Protein AF-A0A8T6Y3H9-F1 (afdb_monomer)

Solvent-accessible surface area (backbone atoms only — not comparable to full-atom values): 5658 Å² total; per-residue (Å²): 108,67,68,61,50,24,72,73,68,78,48,83,55,78,92,69,60,89,75,87,86,87,86,47,45,72,52,42,18,71,76,68,71,27,72,88,28,40,84,40,44,76,69,72,90,44,94,63,36,68,78,71,39,44,56,33,53,53,93,86,45,88,94,45,69,36,60,27,30,56,16,33,75,26,35,50,73,72,32,16,54,49,7,40,55,54,25,50,57,51,52,68,71,68,112

Structure (mmCIF, N/CA/C/O backbone):
data_AF-A0A8T6Y3H9-F1
#
_entry.id   AF-A0A8T6Y3H9-F1
#
loop_
_atom_site.group_PDB
_atom_site.id
_atom_site.type_symbol
_atom_site.label_atom_id
_atom_site.label_alt_id
_atom_site.label_comp_id
_atom_site.label_asym_id
_atom_site.label_entity_id
_atom_site.label_seq_id
_atom_site.pdbx_PDB_ins_code
_atom_site.Cartn_x
_atom_site.Cartn_y
_atom_site.Cartn_z
_atom_site.occupancy
_atom_site.B_iso_or_equiv
_atom_site.auth_seq_id
_atom_site.auth_comp_id
_atom_site.auth_asym_id
_atom_site.auth_atom_id
_atom_site.pdbx_PDB_model_num
ATOM 1 N N . MET A 1 1 ? 15.694 0.507 -15.351 1.00 92.56 1 MET A N 1
ATOM 2 C CA . MET A 1 1 ? 14.827 -0.668 -15.061 1.00 92.56 1 MET A CA 1
ATOM 3 C C . MET A 1 1 ? 14.813 -1.586 -16.264 1.00 92.56 1 MET A C 1
ATOM 5 O O . MET A 1 1 ? 15.089 -2.760 -16.069 1.00 92.56 1 MET A O 1
ATOM 9 N N . VAL A 1 2 ? 14.567 -1.030 -17.457 1.00 94.69 2 VAL A N 1
ATOM 10 C CA . VAL A 1 2 ? 14.731 -1.684 -18.765 1.00 94.69 2 VAL A CA 1
ATOM 11 C C . VAL A 1 2 ? 16.061 -2.437 -18.847 1.00 94.69 2 VAL A C 1
ATOM 13 O O . VAL A 1 2 ? 16.022 -3.660 -18.807 1.00 94.69 2 VAL A O 1
ATOM 16 N N . ASP A 1 3 ? 17.204 -1.757 -18.701 1.00 96.44 3 ASP A N 1
ATOM 17 C CA . ASP A 1 3 ? 18.538 -2.391 -18.776 1.00 96.44 3 ASP A CA 1
ATOM 18 C C . ASP A 1 3 ? 18.697 -3.595 -17.831 1.00 96.44 3 ASP A C 1
ATOM 20 O O . ASP A 1 3 ? 19.348 -4.589 -18.138 1.00 96.44 3 ASP A O 1
ATOM 24 N N . ARG A 1 4 ? 18.083 -3.526 -16.639 1.00 97.31 4 ARG A N 1
ATOM 25 C CA . ARG A 1 4 ? 18.149 -4.607 -15.644 1.00 97.31 4 ARG A CA 1
ATOM 26 C C . ARG A 1 4 ? 17.332 -5.824 -16.076 1.00 97.31 4 ARG A C 1
ATOM 28 O O . ARG A 1 4 ? 17.718 -6.945 -15.763 1.00 97.31 4 ARG A O 1
ATOM 35 N N . ILE A 1 5 ? 16.186 -5.605 -16.718 1.00 97.00 5 ILE A N 1
ATOM 36 C CA . ILE A 1 5 ? 15.328 -6.675 -17.237 1.00 97.00 5 ILE A CA 1
ATOM 37 C C . ILE A 1 5 ? 15.987 -7.305 -18.464 1.00 97.00 5 ILE A C 1
ATOM 39 O O . ILE A 1 5 ? 16.075 -8.528 -18.531 1.00 97.00 5 ILE A O 1
ATOM 43 N N . GLU A 1 6 ? 16.513 -6.490 -19.375 1.00 97.62 6 GLU A N 1
ATOM 44 C CA . GLU A 1 6 ? 17.243 -6.949 -20.560 1.00 97.62 6 GLU A CA 1
ATOM 45 C C . GLU A 1 6 ? 18.455 -7.797 -20.178 1.00 97.62 6 GLU A C 1
ATOM 47 O O . GLU A 1 6 ? 18.594 -8.919 -20.656 1.00 97.62 6 GLU A O 1
ATOM 52 N N . ALA A 1 7 ? 19.270 -7.338 -19.222 1.00 97.38 7 ALA A N 1
ATOM 53 C CA . ALA A 1 7 ? 20.408 -8.107 -18.722 1.00 97.38 7 ALA A CA 1
ATOM 54 C C . ALA A 1 7 ? 19.999 -9.441 -18.069 1.00 97.38 7 ALA A C 1
ATOM 56 O O . ALA A 1 7 ? 20.737 -10.421 -18.151 1.00 97.38 7 ALA A O 1
ATOM 57 N N . ALA A 1 8 ? 18.837 -9.493 -17.408 1.00 97.94 8 ALA A N 1
ATOM 58 C CA . ALA A 1 8 ? 18.349 -10.707 -16.755 1.00 97.94 8 ALA A CA 1
ATOM 59 C C . ALA A 1 8 ? 17.731 -11.717 -17.736 1.00 97.94 8 ALA A C 1
ATOM 61 O O . ALA A 1 8 ? 17.752 -12.916 -17.460 1.00 97.94 8 ALA A O 1
ATOM 62 N N . LEU A 1 9 ? 17.154 -11.243 -18.843 1.00 97.19 9 LEU A N 1
ATOM 63 C CA . LEU A 1 9 ? 16.374 -12.063 -19.775 1.00 97.19 9 LEU A CA 1
ATOM 64 C C . LEU A 1 9 ? 17.049 -12.270 -21.140 1.00 97.19 9 LEU A C 1
ATOM 66 O O . LEU A 1 9 ? 16.623 -13.151 -21.881 1.00 97.19 9 LEU A O 1
ATOM 70 N N . GLY A 1 10 ? 18.088 -11.501 -21.476 1.00 97.25 10 GLY A N 1
ATOM 71 C CA . GLY A 1 10 ? 18.782 -11.571 -22.766 1.00 97.25 10 GLY A CA 1
ATOM 72 C C . GLY A 1 10 ? 17.927 -11.117 -23.953 1.00 97.25 10 GLY A C 1
ATOM 73 O O . GLY A 1 10 ? 18.098 -11.634 -25.055 1.00 97.25 10 GLY A O 1
ATOM 74 N N . ILE A 1 11 ? 16.987 -10.198 -23.724 1.00 96.62 11 ILE A N 1
ATOM 75 C CA . ILE A 1 11 ? 16.080 -9.648 -24.741 1.00 96.62 11 ILE A CA 1
ATOM 76 C C . ILE A 1 11 ? 16.317 -8.148 -24.907 1.00 96.62 11 ILE A C 1
ATOM 78 O O . ILE A 1 11 ? 16.727 -7.498 -23.951 1.00 96.62 11 ILE A O 1
ATOM 82 N N . ASP A 1 12 ? 16.004 -7.621 -26.089 1.00 96.50 12 ASP A N 1
ATOM 83 C CA . ASP A 1 12 ? 15.866 -6.184 -26.348 1.00 96.50 12 ASP A CA 1
ATOM 84 C C . ASP A 1 12 ? 14.410 -5.783 -26.060 1.00 96.50 12 ASP A C 1
ATOM 86 O O . ASP A 1 12 ? 13.483 -6.230 -26.744 1.00 96.50 12 ASP A O 1
ATOM 90 N N . LEU A 1 13 ? 14.193 -5.061 -24.962 1.00 95.81 13 LEU A N 1
ATOM 91 C CA . LEU A 1 13 ? 12.871 -4.790 -24.405 1.00 95.81 13 LEU A CA 1
ATOM 92 C C . LEU A 1 13 ? 12.280 -3.491 -24.954 1.00 95.81 13 LEU A C 1
ATOM 94 O O . LEU A 1 13 ? 11.064 -3.427 -25.134 1.00 95.81 13 LEU A O 1
ATOM 98 N N . GLU A 1 14 ? 13.106 -2.483 -25.239 1.00 94.50 14 GLU A N 1
ATOM 99 C CA . GLU A 1 14 ? 12.668 -1.172 -25.739 1.00 94.50 14 GLU A CA 1
ATOM 100 C C . GLU A 1 14 ? 11.721 -1.242 -26.953 1.00 94.50 14 GLU A C 1
ATOM 102 O O . GLU A 1 14 ? 10.635 -0.654 -26.880 1.00 94.50 14 GLU A O 1
ATOM 107 N N . PRO A 1 15 ? 12.019 -1.988 -28.037 1.00 96.56 15 PRO A N 1
ATOM 108 C CA . PRO A 1 15 ? 11.137 -2.048 -29.204 1.00 96.56 15 PRO A CA 1
ATOM 109 C C . PRO A 1 15 ? 9.833 -2.818 -28.948 1.00 96.56 15 PRO A C 1
ATOM 111 O O . PRO A 1 15 ? 8.923 -2.774 -29.776 1.00 96.56 15 PRO A O 1
ATOM 114 N N . LEU A 1 16 ? 9.723 -3.535 -27.824 1.00 96.19 16 LEU A N 1
ATOM 115 C CA . LEU A 1 16 ? 8.546 -4.326 -27.458 1.00 96.19 16 LEU A CA 1
ATOM 116 C C . LEU A 1 16 ? 7.548 -3.543 -26.586 1.00 96.19 16 LEU A C 1
ATOM 118 O O . LEU A 1 16 ? 6.447 -4.034 -26.321 1.00 96.19 16 LEU A O 1
ATOM 122 N N . ILE A 1 17 ? 7.896 -2.332 -26.138 1.00 96.38 17 ILE A N 1
ATOM 123 C CA . ILE A 1 17 ? 7.023 -1.496 -25.306 1.00 96.38 17 ILE A CA 1
ATOM 124 C C . ILE A 1 17 ? 5.979 -0.803 -26.192 1.00 96.38 17 ILE A C 1
ATOM 126 O O . ILE A 1 17 ? 6.254 0.191 -26.856 1.00 96.38 17 ILE A O 1
ATOM 130 N N . ALA A 1 18 ? 4.742 -1.305 -26.170 1.00 98.00 18 ALA A N 1
ATOM 131 C CA . ALA A 1 18 ? 3.627 -0.690 -26.899 1.00 98.00 18 ALA A CA 1
ATOM 132 C C . ALA A 1 18 ? 3.053 0.557 -26.196 1.00 98.00 18 ALA A C 1
ATOM 134 O O . ALA A 1 18 ? 2.537 1.463 -26.849 1.00 98.00 18 ALA A O 1
ATOM 135 N N . CYS A 1 19 ? 3.104 0.595 -24.863 1.00 97.75 19 CYS A N 1
ATOM 136 C CA . CYS A 1 19 ? 2.626 1.710 -24.049 1.00 97.75 19 CYS A CA 1
ATOM 137 C C . CYS A 1 19 ? 3.332 1.745 -22.690 1.00 97.75 19 CYS A C 1
ATOM 139 O O . CYS A 1 19 ? 3.720 0.701 -22.164 1.00 97.75 19 CYS A O 1
ATOM 141 N N . GLU A 1 20 ? 3.408 2.927 -22.083 1.00 96.06 20 GLU A N 1
ATOM 142 C CA . GLU A 1 20 ? 3.955 3.124 -20.740 1.00 96.06 20 GLU A CA 1
ATOM 143 C C . GLU A 1 20 ? 3.053 4.062 -19.922 1.00 96.06 20 GLU A C 1
ATOM 145 O O . GLU A 1 20 ? 2.619 5.106 -20.408 1.00 96.06 20 GLU A O 1
ATOM 150 N N . GLU A 1 21 ? 2.789 3.700 -18.663 1.00 96.56 21 GLU A N 1
ATOM 151 C CA . GLU A 1 21 ? 2.236 4.603 -17.648 1.00 96.56 21 GLU A CA 1
ATOM 152 C C . GLU A 1 21 ? 3.149 4.589 -16.420 1.00 96.56 21 GLU A C 1
ATOM 154 O O . GLU A 1 21 ? 3.568 3.531 -15.942 1.00 96.56 21 GLU A O 1
ATOM 159 N N . VAL A 1 22 ? 3.417 5.774 -15.872 1.00 96.81 22 VAL A N 1
ATOM 160 C CA . VAL A 1 22 ? 4.238 5.940 -14.672 1.00 96.81 22 VAL A CA 1
ATOM 161 C C . VAL A 1 22 ? 3.364 6.382 -13.504 1.00 96.81 22 VAL A C 1
ATOM 163 O O . VAL A 1 22 ? 2.816 7.484 -13.489 1.00 96.81 22 VAL A O 1
ATOM 166 N N . LEU A 1 23 ? 3.285 5.533 -12.481 1.00 97.50 23 LEU A N 1
ATOM 167 C CA . LEU A 1 23 ? 2.583 5.816 -11.233 1.00 97.50 23 LEU A CA 1
ATOM 168 C C . LEU A 1 23 ? 3.597 6.112 -10.119 1.00 97.50 23 LEU A C 1
ATOM 170 O O . LEU A 1 23 ? 4.232 5.209 -9.575 1.00 97.50 23 LEU A O 1
ATOM 174 N N . THR A 1 24 ? 3.762 7.389 -9.780 1.00 98.06 24 THR A N 1
ATOM 175 C CA . THR A 1 24 ? 4.709 7.847 -8.748 1.00 98.06 24 THR A CA 1
ATOM 176 C C . THR A 1 24 ? 4.049 7.938 -7.363 1.00 98.06 24 THR A C 1
ATOM 178 O O . THR A 1 24 ? 2.823 7.996 -7.276 1.00 98.06 24 THR A O 1
ATOM 181 N N . PRO A 1 25 ? 4.811 8.003 -6.251 1.00 98.12 25 PRO A N 1
ATOM 182 C CA . PRO A 1 25 ? 4.218 8.181 -4.922 1.00 98.12 25 PRO A CA 1
ATOM 183 C C . PRO A 1 25 ? 3.317 9.426 -4.779 1.00 98.12 25 PRO A C 1
ATOM 185 O O . PRO A 1 25 ? 2.223 9.272 -4.237 1.00 98.12 25 PRO A O 1
ATOM 188 N N . PRO A 1 26 ? 3.674 10.620 -5.305 1.00 98.31 26 PRO A N 1
ATOM 189 C CA . PRO A 1 26 ? 2.749 11.758 -5.328 1.00 98.31 26 PRO A CA 1
ATOM 190 C C . PRO A 1 26 ? 1.464 11.480 -6.118 1.00 98.31 26 PRO A C 1
ATOM 192 O O . PRO A 1 26 ? 0.387 11.929 -5.730 1.00 98.31 26 PRO A O 1
ATOM 195 N N . GLU A 1 27 ? 1.553 10.709 -7.204 1.00 98.12 27 GLU A N 1
ATOM 196 C CA . GLU A 1 27 ? 0.378 10.325 -7.986 1.00 98.12 27 GLU A CA 1
ATOM 197 C C . GLU A 1 27 ? -0.520 9.344 -7.222 1.00 98.12 27 GLU A C 1
ATOM 199 O O . GLU A 1 27 ? -1.739 9.494 -7.232 1.00 98.12 27 GLU A O 1
ATOM 204 N N . ILE A 1 28 ? 0.062 8.383 -6.499 1.00 98.25 28 ILE A N 1
ATOM 205 C CA . ILE A 1 28 ? -0.684 7.479 -5.610 1.00 98.25 28 ILE A CA 1
ATOM 206 C C . ILE A 1 28 ? -1.401 8.288 -4.530 1.00 98.25 28 ILE A C 1
ATOM 208 O O . ILE A 1 28 ? -2.597 8.105 -4.318 1.00 98.25 28 ILE A O 1
ATOM 212 N N . GLU A 1 29 ? -0.696 9.213 -3.879 1.00 98.00 29 GLU A N 1
ATOM 213 C CA . GLU A 1 29 ? -1.284 10.102 -2.878 1.00 98.00 29 GLU A CA 1
ATOM 214 C C . GLU A 1 29 ? -2.469 10.882 -3.441 1.00 98.00 29 GLU A C 1
ATOM 216 O O . GLU A 1 29 ? -3.540 10.887 -2.837 1.00 98.00 29 GLU A O 1
ATOM 221 N N . ARG A 1 30 ? -2.311 11.463 -4.634 1.00 98.06 30 ARG A N 1
ATOM 222 C CA . ARG A 1 30 ? -3.376 12.188 -5.328 1.00 98.06 30 ARG A CA 1
ATOM 223 C C . ARG A 1 30 ? -4.568 11.292 -5.673 1.00 98.06 30 ARG A C 1
ATOM 225 O O . ARG A 1 30 ? -5.707 11.710 -5.488 1.00 98.06 30 ARG A O 1
ATOM 232 N N . ARG A 1 31 ? -4.325 10.072 -6.166 1.00 97.75 31 ARG A N 1
ATOM 233 C CA . ARG A 1 31 ? -5.379 9.142 -6.613 1.00 97.75 31 ARG A CA 1
ATOM 234 C C . ARG A 1 31 ? -6.143 8.500 -5.457 1.00 97.75 31 ARG A C 1
ATOM 236 O O . ARG A 1 31 ? -7.329 8.226 -5.605 1.00 97.75 31 ARG A O 1
ATOM 243 N N . THR A 1 32 ? -5.492 8.232 -4.324 1.00 96.25 32 THR A N 1
ATOM 244 C CA . THR A 1 32 ? -6.087 7.425 -3.240 1.00 96.25 32 THR A CA 1
ATOM 245 C C . THR A 1 32 ? -6.152 8.133 -1.892 1.00 96.25 32 THR A C 1
ATOM 247 O O . THR A 1 32 ? -6.607 7.538 -0.918 1.00 96.25 32 THR A O 1
ATOM 250 N N . THR A 1 33 ? -5.699 9.388 -1.800 1.00 96.44 33 THR A N 1
ATOM 251 C CA . THR A 1 33 ? -5.543 10.124 -0.527 1.00 96.44 33 THR A CA 1
ATOM 252 C C . THR A 1 33 ? -4.617 9.392 0.461 1.00 96.44 33 THR A C 1
ATOM 254 O O . THR A 1 33 ? -4.697 9.545 1.682 1.00 96.44 33 THR A O 1
ATOM 257 N N . SER A 1 34 ? -3.712 8.559 -0.058 1.00 95.50 34 SER A N 1
ATOM 258 C CA . SER A 1 34 ? -2.712 7.867 0.753 1.00 95.50 34 SER A CA 1
ATOM 259 C C . SER A 1 34 ? -1.565 8.819 1.061 1.00 95.50 34 SER A C 1
ATOM 261 O O . SER A 1 34 ? -0.745 9.0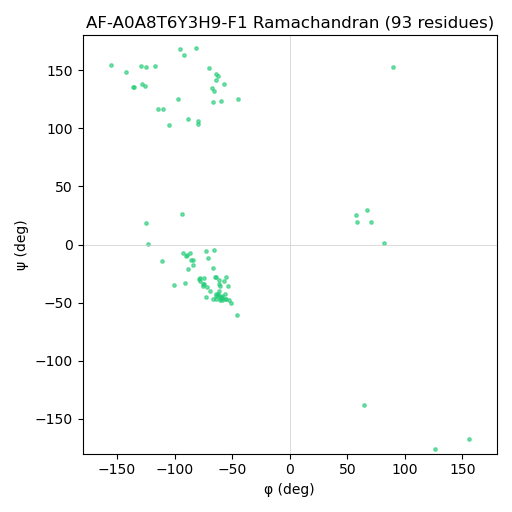80 0.190 1.00 95.50 34 SER A O 1
ATOM 263 N N . ASN A 1 35 ? -1.486 9.303 2.302 1.00 94.69 35 ASN A N 1
ATOM 264 C CA . ASN A 1 35 ? -0.425 10.204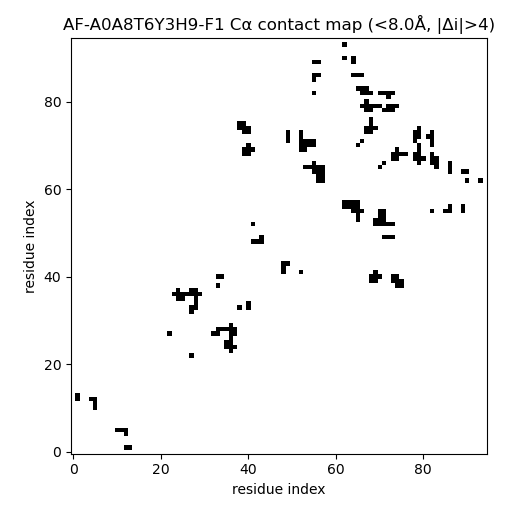 2.765 1.00 94.69 35 ASN A CA 1
ATOM 265 C C . ASN A 1 35 ? 0.972 9.739 2.298 1.00 94.69 35 ASN A C 1
ATOM 267 O O . ASN A 1 35 ? 1.366 8.598 2.573 1.00 94.69 35 ASN A O 1
ATOM 271 N N . ARG A 1 36 ? 1.716 10.615 1.613 1.00 95.75 36 ARG A N 1
ATOM 272 C CA . ARG A 1 36 ? 3.044 10.352 1.017 1.00 95.75 36 ARG A CA 1
ATOM 273 C C . ARG A 1 36 ? 3.096 9.201 0.001 1.00 95.75 36 ARG A C 1
ATOM 275 O O . ARG A 1 36 ? 4.159 8.620 -0.217 1.00 95.75 36 ARG A O 1
ATOM 282 N N . GLY A 1 37 ? 1.959 8.799 -0.559 1.00 96.81 37 GLY A N 1
ATOM 283 C CA . GLY A 1 37 ? 1.845 7.657 -1.468 1.00 96.81 37 GLY A CA 1
ATOM 284 C C . GLY A 1 37 ? 2.031 6.302 -0.780 1.00 96.81 37 GLY A C 1
ATOM 285 O O . GLY A 1 37 ? 2.355 5.314 -1.437 1.00 96.81 37 GLY A O 1
ATOM 286 N N . ALA A 1 38 ? 1.877 6.232 0.548 1.00 95.00 38 ALA A N 1
ATOM 287 C CA . ALA A 1 38 ? 2.145 5.014 1.307 1.00 95.00 38 ALA A CA 1
ATOM 288 C C . ALA A 1 38 ? 1.152 3.886 0.971 1.00 95.00 38 ALA A C 1
ATOM 290 O O . ALA A 1 38 ? -0.053 4.014 1.184 1.00 95.00 38 ALA A O 1
ATOM 291 N N . LEU A 1 39 ? 1.671 2.736 0.529 1.00 93.81 39 LEU A N 1
ATOM 292 C CA . LEU A 1 39 ? 0.857 1.568 0.156 1.00 93.81 39 LEU A CA 1
ATOM 293 C C . LEU A 1 39 ? 0.274 0.810 1.361 1.00 93.81 39 LEU A C 1
ATOM 295 O O . LEU A 1 39 ? -0.779 0.184 1.263 1.00 93.81 39 LEU A O 1
ATOM 299 N N . TYR A 1 40 ? 0.964 0.852 2.504 1.00 91.94 40 TYR A N 1
ATOM 300 C CA . TYR A 1 40 ? 0.658 0.030 3.685 1.00 91.94 40 TYR A CA 1
ATOM 301 C C . TYR A 1 40 ? 0.448 0.855 4.966 1.00 91.94 40 TYR A C 1
ATOM 303 O O . TYR A 1 40 ? 0.534 0.320 6.073 1.00 91.94 40 TYR A O 1
ATOM 311 N N . GLY A 1 41 ? 0.192 2.159 4.827 1.00 89.38 41 GLY A N 1
ATOM 312 C CA . GLY A 1 41 ? 0.116 3.078 5.960 1.00 89.38 41 GLY A CA 1
ATOM 313 C C . GLY A 1 41 ? 1.462 3.214 6.684 1.00 89.38 41 GLY A C 1
ATOM 314 O O . GLY A 1 41 ? 2.513 3.319 6.053 1.00 89.38 41 GLY A O 1
ATOM 315 N N . ILE A 1 42 ? 1.435 3.231 8.020 1.00 86.81 42 ILE A N 1
ATOM 316 C CA . ILE A 1 42 ? 2.639 3.366 8.857 1.00 86.81 42 ILE A CA 1
ATOM 317 C C . ILE A 1 42 ? 3.547 2.137 8.685 1.00 86.81 42 ILE A C 1
ATOM 319 O O . ILE A 1 42 ? 3.090 0.994 8.781 1.00 86.81 42 ILE A O 1
ATOM 323 N N . SER A 1 43 ? 4.846 2.377 8.473 1.00 85.06 43 SER A N 1
ATOM 324 C CA . SER A 1 43 ? 5.836 1.323 8.234 1.00 85.06 43 SER A CA 1
ATOM 325 C C . SER A 1 43 ? 5.986 0.365 9.423 1.00 85.06 43 SER A C 1
ATOM 327 O O . SER A 1 43 ? 5.920 0.753 10.592 1.00 85.06 43 SER A O 1
ATOM 329 N N . SER A 1 44 ? 6.238 -0.912 9.119 1.00 84.25 44 SER A N 1
ATOM 330 C CA . SER A 1 44 ? 6.408 -1.987 10.115 1.00 84.25 44 SER A CA 1
ATOM 331 C C . 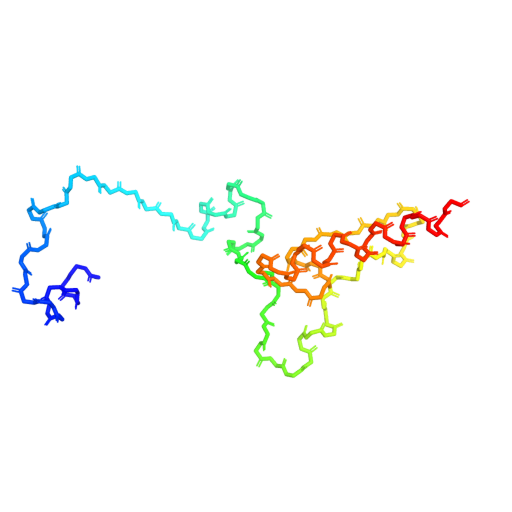SER A 1 44 ? 7.868 -2.218 10.510 1.00 84.25 44 SER A C 1
ATOM 333 O O . SER A 1 44 ? 8.235 -3.320 10.900 1.00 84.25 44 SER A O 1
ATOM 335 N N . ASN A 1 45 ? 8.717 -1.197 10.391 1.00 87.25 45 ASN A N 1
ATOM 336 C CA . ASN A 1 45 ? 10.172 -1.358 10.499 1.00 87.25 45 ASN A CA 1
ATOM 337 C C . ASN A 1 45 ? 10.657 -1.612 11.936 1.00 87.25 45 ASN A C 1
ATOM 339 O O . ASN A 1 45 ? 11.838 -1.866 12.152 1.00 87.25 45 ASN A O 1
ATOM 343 N N . THR A 1 46 ? 9.763 -1.551 12.925 1.00 84.69 46 THR A N 1
ATOM 344 C CA . THR A 1 46 ? 10.066 -1.888 14.317 1.00 84.69 46 THR A CA 1
ATOM 345 C C . THR A 1 46 ? 9.031 -2.866 14.859 1.00 84.69 46 THR A C 1
ATOM 347 O O . THR A 1 46 ? 7.870 -2.854 14.446 1.00 84.69 46 THR A O 1
ATOM 350 N N . ARG A 1 47 ? 9.418 -3.673 15.856 1.00 78.06 47 ARG A N 1
ATOM 351 C CA . ARG A 1 47 ? 8.495 -4.592 16.552 1.00 78.06 47 ARG A CA 1
ATOM 352 C C . ARG A 1 47 ? 7.278 -3.868 17.141 1.00 78.06 47 ARG A C 1
ATOM 354 O O . ARG A 1 47 ? 6.208 -4.456 17.252 1.00 78.06 47 ARG A O 1
ATOM 361 N N . MET A 1 48 ? 7.432 -2.586 17.478 1.00 81.81 48 MET A N 1
ATOM 362 C CA . MET A 1 48 ? 6.377 -1.776 18.085 1.00 81.81 48 MET A CA 1
ATOM 363 C C . MET A 1 48 ? 5.432 -1.123 17.069 1.00 81.81 48 MET A C 1
ATOM 365 O O . MET A 1 48 ? 4.350 -0.679 17.450 1.00 81.81 48 MET A O 1
ATOM 369 N N . SER A 1 49 ? 5.783 -1.098 15.780 1.00 78.81 49 SER A N 1
ATOM 370 C CA . SER A 1 49 ? 5.013 -0.404 14.739 1.00 78.81 49 SER A CA 1
ATOM 371 C C . SER A 1 49 ? 3.553 -0.865 14.644 1.00 78.81 49 SER A C 1
ATOM 373 O O . SER A 1 49 ? 2.669 -0.064 14.342 1.00 78.81 49 SER A O 1
ATOM 375 N N . ALA A 1 50 ? 3.268 -2.138 14.941 1.00 73.44 50 ALA A N 1
ATOM 376 C CA . ALA A 1 50 ? 1.906 -2.671 14.916 1.00 73.44 50 ALA A CA 1
ATOM 377 C C . ALA A 1 50 ? 0.980 -2.029 15.968 1.00 73.44 50 ALA A C 1
ATOM 379 O O . ALA A 1 50 ? -0.225 -1.921 15.735 1.00 73.44 50 ALA A O 1
ATOM 380 N N . PHE A 1 51 ? 1.535 -1.559 17.091 1.00 77.31 51 PHE A N 1
ATOM 381 C CA . PHE A 1 51 ? 0.781 -0.944 18.190 1.00 77.31 51 PHE A CA 1
ATOM 382 C C . PHE A 1 51 ? 0.500 0.550 17.977 1.00 77.31 51 PHE A C 1
ATOM 384 O O . PHE A 1 51 ? -0.343 1.116 18.670 1.00 77.31 51 PHE A O 1
ATOM 391 N N . VAL A 1 52 ? 1.175 1.185 17.013 1.00 82.12 52 VAL A N 1
ATOM 392 C CA . VAL A 1 52 ? 1.025 2.619 16.695 1.00 82.12 52 VAL A CA 1
ATOM 393 C C . VAL A 1 52 ? -0.080 2.860 15.654 1.00 82.12 52 VAL A C 1
ATOM 395 O O . VAL A 1 52 ? -0.477 3.995 15.402 1.00 82.12 52 VAL A O 1
ATOM 398 N N . ARG A 1 53 ? -0.622 1.796 15.050 1.00 86.75 53 ARG A N 1
ATOM 399 C CA . ARG A 1 53 ? -1.682 1.904 14.040 1.00 86.75 53 ARG A CA 1
ATOM 400 C C . ARG A 1 53 ? -2.968 2.487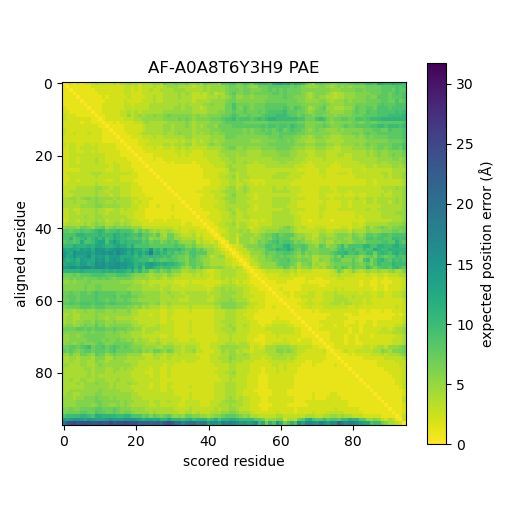 14.615 1.00 86.75 53 ARG A C 1
ATOM 402 O O . ARG A 1 53 ? -3.351 2.205 15.753 1.00 86.75 53 ARG A O 1
ATOM 409 N N . GLN A 1 54 ? -3.678 3.244 13.780 1.00 92.00 54 GLN A N 1
ATOM 410 C CA . GLN A 1 54 ? -4.961 3.825 14.151 1.00 92.00 54 GLN A CA 1
ATOM 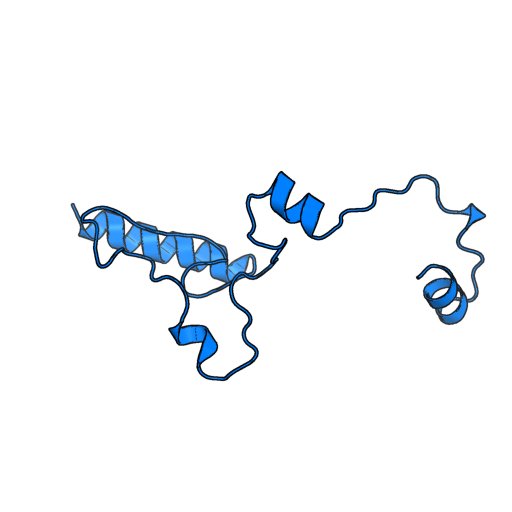411 C C . GLN A 1 54 ? -5.954 2.719 14.519 1.00 92.00 54 GLN A C 1
ATOM 413 O O . GLN A 1 54 ? -6.217 1.810 13.736 1.00 92.00 54 GLN A O 1
ATOM 418 N N . ARG A 1 55 ? -6.517 2.775 15.726 1.00 94.56 55 ARG A N 1
ATOM 419 C CA . ARG A 1 55 ? -7.486 1.768 16.191 1.00 94.56 55 ARG A CA 1
ATOM 420 C C . ARG A 1 55 ? -8.806 1.911 15.435 1.00 94.56 55 ARG A C 1
ATOM 422 O O . ARG A 1 55 ? -9.190 3.020 15.083 1.00 94.56 55 ARG A O 1
ATOM 429 N N . ASN A 1 56 ? -9.553 0.818 15.285 1.00 96.88 56 ASN A N 1
ATOM 430 C CA . ASN A 1 56 ? -10.828 0.812 14.552 1.00 96.88 56 ASN A CA 1
ATOM 431 C C . ASN A 1 56 ? -11.959 1.639 15.196 1.00 96.88 56 ASN A C 1
ATOM 433 O O . ASN A 1 56 ? -13.027 1.771 14.609 1.00 96.88 56 ASN A O 1
ATOM 437 N N . ARG A 1 57 ? -11.741 2.212 16.386 1.00 97.00 57 ARG A N 1
ATOM 438 C CA . ARG A 1 57 ? -12.668 3.117 17.079 1.00 97.00 57 ARG A CA 1
ATOM 439 C C . ARG A 1 57 ? -11.908 4.308 17.654 1.00 97.00 57 ARG A C 1
ATOM 441 O O . ARG A 1 57 ? -10.850 4.144 18.275 1.00 97.00 57 ARG A O 1
ATOM 448 N N . SER A 1 58 ? -12.470 5.500 17.480 1.00 96.38 58 SER A N 1
ATOM 449 C CA . SER A 1 58 ? -11.916 6.738 18.034 1.00 96.38 58 SER A CA 1
ATOM 450 C C . SER A 1 58 ? -11.911 6.729 19.571 1.00 96.38 58 SER A C 1
ATOM 452 O O . SER A 1 58 ? -12.846 6.228 20.195 1.00 96.38 58 SER A O 1
ATOM 454 N N . LYS A 1 59 ? -10.856 7.284 20.197 1.00 94.38 59 LYS A N 1
ATOM 455 C CA . LYS A 1 59 ? -10.867 7.597 21.648 1.00 94.38 59 LYS A CA 1
ATOM 456 C C . LYS A 1 59 ? -11.647 8.870 21.954 1.00 94.38 59 LYS A C 1
ATOM 458 O O . LYS A 1 59 ? -12.145 9.009 23.061 1.00 94.38 59 LYS A O 1
ATOM 463 N N . HIS A 1 60 ? -11.684 9.797 20.999 1.00 96.75 60 HIS A N 1
ATOM 464 C CA . HIS A 1 60 ? -12.098 11.180 21.229 1.00 96.75 60 HIS A CA 1
ATOM 465 C C . HIS A 1 60 ? -13.534 11.436 20.778 1.00 96.75 60 HIS A C 1
ATOM 467 O O . HIS A 1 60 ? -14.255 12.194 21.413 1.00 96.75 60 HIS A O 1
ATOM 473 N N . TYR A 1 61 ? -13.962 10.773 19.703 1.00 96.75 61 TYR A N 1
ATOM 474 C CA . TYR A 1 61 ? -15.263 11.002 19.082 1.00 96.75 61 TYR A CA 1
ATOM 475 C C . TYR A 1 61 ? -16.134 9.759 19.216 1.00 96.75 61 TYR A C 1
ATOM 477 O O . TYR A 1 61 ? -15.815 8.689 18.689 1.00 96.75 61 TYR A O 1
ATOM 485 N N . ARG A 1 62 ? -17.244 9.889 19.944 1.00 95.69 62 ARG A N 1
ATOM 486 C CA . ARG A 1 62 ? -18.214 8.805 20.109 1.00 95.69 62 ARG A CA 1
ATOM 487 C C . ARG A 1 62 ? -18.905 8.533 18.767 1.00 95.69 62 ARG A C 1
ATOM 489 O O . ARG A 1 62 ? -19.297 9.465 18.082 1.00 95.69 62 ARG A O 1
ATOM 496 N N . GLY A 1 63 ? -19.037 7.258 18.399 1.00 95.94 63 GLY A N 1
ATOM 497 C CA . GLY A 1 63 ? -19.667 6.843 17.139 1.00 95.94 63 GLY A CA 1
ATOM 498 C C . GLY A 1 63 ? -18.763 6.905 15.899 1.00 95.94 63 GLY A C 1
ATOM 499 O O . GLY A 1 63 ? -19.223 6.564 14.817 1.00 95.94 63 GLY A O 1
ATOM 500 N N . LEU A 1 64 ? -17.484 7.288 16.036 1.00 97.62 64 LEU A N 1
ATOM 501 C CA . LEU A 1 64 ? -16.529 7.306 14.923 1.00 97.62 64 LEU A CA 1
ATOM 502 C C . LEU A 1 64 ? -15.668 6.033 14.884 1.00 97.62 64 LEU A C 1
ATOM 504 O O . LEU A 1 64 ? -14.959 5.709 15.849 1.00 97.62 64 LEU A O 1
ATOM 508 N N . PHE A 1 65 ? -15.685 5.359 13.735 1.00 97.69 65 PHE A N 1
ATOM 509 C CA . PHE A 1 65 ? -14.967 4.113 13.470 1.00 97.69 65 PHE A CA 1
ATOM 510 C C . PHE A 1 65 ? -14.066 4.251 12.242 1.00 97.69 65 PHE A C 1
ATOM 512 O O . PHE A 1 65 ? -14.335 5.052 11.351 1.00 97.69 65 PHE A O 1
ATOM 519 N N . PHE A 1 66 ? -12.992 3.466 12.204 1.00 97.00 66 PHE A N 1
ATOM 520 C CA . PHE A 1 66 ? -11.998 3.491 11.132 1.00 97.00 66 PHE A CA 1
ATOM 521 C C . PHE A 1 66 ? -11.776 2.082 10.585 1.00 97.00 66 PHE A C 1
ATOM 523 O O . PHE A 1 66 ? -11.663 1.125 11.355 1.00 97.00 66 PHE A O 1
ATOM 530 N N . ALA A 1 67 ? -11.668 1.964 9.265 1.00 96.88 67 ALA A N 1
ATOM 531 C CA . ALA A 1 67 ? -11.376 0.718 8.568 1.00 96.88 67 ALA A CA 1
ATOM 532 C C . ALA A 1 67 ? -10.446 0.982 7.380 1.00 96.88 67 ALA A C 1
ATOM 534 O O . ALA A 1 67 ? -10.503 2.048 6.770 1.00 96.88 67 ALA A O 1
ATOM 535 N N . GLY A 1 68 ? -9.604 0.004 7.052 1.00 94.88 68 GLY A N 1
ATOM 536 C CA . GLY A 1 68 ? -8.725 0.037 5.883 1.00 94.88 68 GLY A CA 1
ATOM 537 C C . GLY A 1 68 ? -7.258 -0.206 6.228 1.00 94.88 68 GLY A C 1
ATOM 538 O O . GLY A 1 68 ? -6.910 -0.473 7.376 1.00 94.88 68 GLY A O 1
ATOM 539 N N . GLY A 1 69 ? -6.388 -0.104 5.220 1.00 93.50 69 GLY A N 1
ATOM 540 C CA . GLY A 1 69 ? -4.978 -0.498 5.332 1.00 93.50 69 GLY A CA 1
ATOM 541 C C . GLY A 1 69 ? -4.123 0.359 6.276 1.00 93.50 69 GLY A C 1
ATOM 542 O O . GLY A 1 69 ? -3.085 -0.090 6.755 1.00 93.50 69 GLY A O 1
ATOM 543 N N . SER A 1 70 ? -4.558 1.580 6.584 1.00 93.12 70 SER A N 1
ATOM 544 C CA . SER A 1 70 ? -3.873 2.462 7.542 1.00 93.12 70 SER A CA 1
ATOM 545 C C . SER A 1 70 ? -4.372 2.290 8.983 1.00 93.12 70 SER A C 1
ATOM 547 O O . SER A 1 70 ? -3.767 2.823 9.916 1.00 93.12 70 SER A O 1
ATOM 549 N N . ALA A 1 71 ? -5.466 1.550 9.179 1.00 94.31 71 ALA A N 1
ATOM 550 C CA . ALA A 1 71 ? -6.012 1.223 10.488 1.00 94.31 71 ALA A CA 1
ATOM 551 C C . ALA A 1 71 ? -5.516 -0.151 10.960 1.00 94.31 71 ALA A C 1
ATOM 553 O O . ALA A 1 71 ? -4.931 -0.934 10.213 1.00 94.31 71 ALA A O 1
ATOM 554 N N . HIS A 1 72 ? -5.748 -0.461 12.230 1.00 94.06 72 HIS A N 1
ATOM 555 C CA . HIS A 1 72 ? -5.536 -1.795 12.768 1.00 94.06 72 HIS A CA 1
ATOM 556 C C . HIS A 1 72 ? -6.373 -2.820 11.969 1.00 94.06 72 HIS A C 1
ATOM 558 O O . HIS A 1 72 ? -7.527 -2.526 11.639 1.00 94.06 72 HIS A O 1
ATOM 564 N N . PRO A 1 73 ? -5.836 -4.010 11.643 1.00 92.94 73 PRO A N 1
ATOM 565 C CA . PRO A 1 73 ? -4.518 -4.534 12.019 1.00 92.94 73 PRO A CA 1
ATOM 566 C C . PRO A 1 73 ? -3.343 -4.088 11.133 1.00 92.94 73 PRO A C 1
ATOM 568 O O . PRO A 1 73 ? -2.199 -4.173 11.585 1.00 92.94 73 PRO A O 1
ATOM 571 N N . GLY A 1 74 ? -3.581 -3.576 9.925 1.00 91.19 74 GLY A N 1
ATOM 572 C CA . GLY A 1 74 ? -2.537 -3.033 9.053 1.00 91.19 74 GLY A CA 1
ATOM 573 C C . GLY A 1 74 ? -2.888 -3.054 7.568 1.00 91.19 74 GLY A C 1
ATOM 574 O O . GLY A 1 74 ? -4.036 -3.281 7.192 1.00 91.19 74 GLY A O 1
ATOM 575 N N . GLY A 1 75 ? -1.870 -2.811 6.739 1.00 91.38 75 GLY A N 1
ATOM 576 C CA . GLY A 1 75 ? -1.998 -2.692 5.287 1.00 91.38 75 GLY A CA 1
ATOM 577 C C . GLY A 1 75 ? -2.040 -4.022 4.533 1.00 91.38 75 GLY A C 1
ATOM 578 O O . GLY A 1 75 ? -1.720 -5.078 5.073 1.00 91.38 75 GLY A O 1
ATOM 579 N N . GLY A 1 76 ? -2.373 -3.942 3.243 1.00 92.88 76 GLY A N 1
ATOM 580 C CA . GLY A 1 76 ? -2.530 -5.095 2.353 1.00 92.88 76 GLY A CA 1
ATOM 581 C C . GLY A 1 76 ? -3.957 -5.637 2.358 1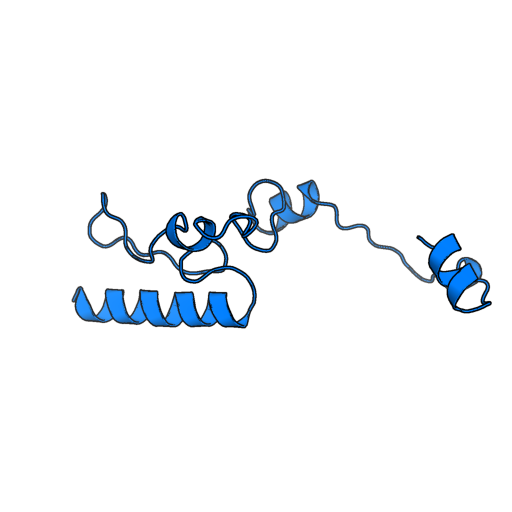.00 92.88 76 GLY A C 1
ATOM 582 O O . GLY A 1 76 ? -4.678 -5.490 3.346 1.00 92.88 76 GLY A O 1
ATOM 583 N N . MET A 1 77 ? -4.376 -6.258 1.249 1.00 95.56 77 MET A N 1
ATOM 584 C CA . MET A 1 77 ? -5.778 -6.662 1.063 1.00 95.56 77 MET A CA 1
ATOM 585 C C . MET A 1 77 ? -6.333 -7.507 2.223 1.00 95.56 77 MET A C 1
ATOM 587 O O . MET A 1 77 ? -7.387 -7.140 2.743 1.00 95.56 77 MET A O 1
ATOM 591 N N . PRO A 1 78 ? -5.647 -8.561 2.717 1.00 96.69 78 PRO A N 1
ATOM 592 C CA . PRO A 1 78 ? -6.204 -9.386 3.790 1.00 96.69 78 PRO A CA 1
ATOM 593 C C . PRO A 1 78 ? -6.433 -8.603 5.090 1.00 96.69 78 PRO A C 1
ATOM 595 O O . PRO A 1 78 ? -7.478 -8.735 5.729 1.00 96.69 78 PRO A O 1
ATOM 598 N N . LEU A 1 79 ? -5.476 -7.752 5.474 1.00 95.56 79 LEU A N 1
ATOM 599 C CA . LEU A 1 79 ? -5.553 -6.983 6.717 1.00 95.56 79 LEU A CA 1
ATOM 600 C C . LEU A 1 79 ? -6.534 -5.815 6.613 1.00 95.56 79 LEU A C 1
ATOM 602 O O . LEU A 1 79 ? -7.227 -5.531 7.587 1.00 95.56 79 LEU A O 1
ATOM 606 N N . ALA A 1 80 ? -6.662 -5.191 5.441 1.00 96.06 80 ALA A N 1
ATOM 607 C CA . ALA A 1 80 ? -7.669 -4.165 5.193 1.00 96.06 80 ALA A CA 1
ATOM 608 C C . ALA A 1 80 ? -9.095 -4.739 5.283 1.00 96.06 80 ALA A C 1
ATOM 610 O O . ALA A 1 80 ? -9.960 -4.141 5.924 1.00 96.06 80 ALA A O 1
ATOM 611 N N . VAL A 1 81 ? -9.331 -5.931 4.723 1.00 97.94 81 VAL A N 1
ATOM 612 C CA . VAL A 1 81 ? -10.622 -6.632 4.843 1.00 97.94 81 VAL A CA 1
ATOM 613 C C . VAL A 1 81 ? -10.905 -7.005 6.302 1.00 97.94 81 VAL A C 1
ATOM 615 O O . VAL A 1 81 ? -12.003 -6.758 6.806 1.00 97.94 81 VAL A O 1
ATOM 618 N N . LEU A 1 82 ? -9.907 -7.528 7.021 1.00 97.69 82 LEU A N 1
ATOM 619 C CA . LEU A 1 82 ? -10.037 -7.824 8.450 1.00 97.69 82 LEU A CA 1
ATOM 620 C C . LEU A 1 82 ? -10.323 -6.558 9.276 1.00 97.69 82 LEU A C 1
ATOM 622 O O . LEU A 1 82 ? -11.174 -6.589 10.162 1.00 97.69 82 LEU A O 1
ATOM 626 N N . SER A 1 83 ? -9.675 -5.437 8.952 1.00 97.50 83 SER A N 1
ATOM 627 C CA . SER A 1 83 ? -9.939 -4.122 9.548 1.00 97.50 83 SER A CA 1
ATOM 628 C C . SER A 1 83 ? -11.415 -3.735 9.412 1.00 97.50 83 SER A C 1
ATOM 630 O O . SER A 1 83 ? -12.052 -3.364 10.399 1.00 97.50 83 SER A O 1
ATOM 632 N N . GLY A 1 84 ? -11.988 -3.904 8.215 1.00 98.00 84 GLY A N 1
ATOM 633 C CA . GLY A 1 84 ? -13.411 -3.672 7.952 1.00 98.00 84 GLY A CA 1
ATOM 634 C C . GLY A 1 84 ? -14.325 -4.566 8.789 1.00 98.00 84 GLY A C 1
ATOM 635 O O . GLY A 1 84 ? -15.256 -4.070 9.424 1.00 98.00 84 GLY A O 1
ATOM 636 N N . LYS A 1 85 ? -14.018 -5.867 8.874 1.00 98.31 85 LYS A N 1
ATOM 637 C CA . LYS A 1 85 ? -14.767 -6.815 9.716 1.00 98.31 85 LYS A CA 1
ATOM 638 C C . LYS A 1 85 ? -14.762 -6.398 11.191 1.00 98.31 85 LYS A C 1
ATOM 640 O O . LYS A 1 85 ? -15.804 -6.431 11.843 1.00 98.31 85 LYS A O 1
ATOM 645 N N . LEU A 1 86 ? -13.608 -5.985 11.719 1.00 97.94 86 LEU A N 1
ATOM 646 C CA . LEU A 1 86 ? -13.477 -5.536 13.108 1.00 97.94 86 LEU A CA 1
ATOM 647 C C . LEU A 1 86 ? -14.246 -4.236 13.361 1.00 97.94 86 LEU A C 1
ATOM 649 O O . LEU A 1 86 ? -14.986 -4.148 14.339 1.00 97.94 86 LEU A O 1
ATOM 653 N N . ALA A 1 87 ? -14.104 -3.245 12.478 1.00 97.81 87 ALA A N 1
ATOM 654 C CA . ALA A 1 87 ? -14.826 -1.981 12.576 1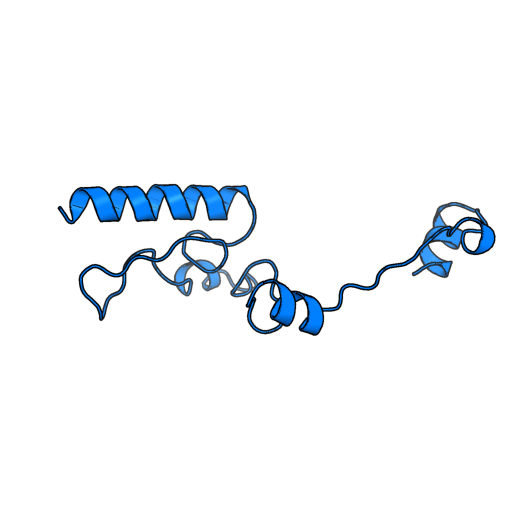.00 97.81 87 ALA A CA 1
ATOM 655 C C . ALA A 1 87 ? -16.347 -2.196 12.539 1.00 97.81 87 ALA A C 1
ATOM 657 O O . ALA A 1 87 ? -17.053 -1.678 13.400 1.00 97.81 87 ALA A O 1
ATOM 658 N N . SER A 1 88 ? -16.840 -3.031 11.620 1.00 97.94 88 SER A N 1
ATOM 659 C CA . SER A 1 88 ? -18.256 -3.410 11.540 1.00 97.94 88 SER A CA 1
ATOM 660 C C . SER A 1 88 ? -18.748 -4.071 12.833 1.00 97.94 88 SER A C 1
ATOM 662 O O . SER A 1 88 ? -19.765 -3.661 13.391 1.00 97.94 88 SER A O 1
ATOM 664 N N . GLY A 1 89 ? -17.984 -5.018 13.389 1.00 97.75 89 GLY A N 1
ATOM 665 C CA . GLY A 1 89 ? -18.319 -5.637 14.674 1.00 97.75 89 GLY A CA 1
ATOM 666 C C . GLY A 1 89 ? -18.367 -4.645 15.844 1.00 97.75 89 GLY A C 1
ATOM 667 O O . GLY A 1 89 ? -19.139 -4.842 16.779 1.00 97.75 89 GLY A O 1
ATOM 668 N N . LEU A 1 90 ? -17.573 -3.570 15.805 1.00 97.31 90 LEU A N 1
ATOM 669 C CA . LEU A 1 90 ? -17.627 -2.494 16.800 1.00 97.31 90 LEU A CA 1
ATOM 670 C C . LEU A 1 90 ? -18.837 -1.572 16.602 1.00 97.31 90 LEU A C 1
ATOM 672 O O . LEU A 1 90 ? -19.400 -1.123 17.598 1.00 97.31 90 LEU A O 1
ATOM 676 N N . VAL A 1 91 ? -19.240 -1.314 15.354 1.00 97.31 91 VAL A N 1
ATOM 677 C CA . VAL A 1 91 ? -20.451 -0.544 15.017 1.00 97.31 91 VAL A CA 1
ATOM 678 C C . VAL A 1 91 ? -21.704 -1.269 15.511 1.00 97.31 91 VAL A C 1
ATOM 680 O O . VAL A 1 91 ? -22.528 -0.662 16.186 1.00 97.31 91 VAL A O 1
ATOM 683 N N . LEU A 1 92 ? -21.818 -2.577 15.259 1.00 97.06 92 LEU A N 1
ATOM 684 C CA . LEU A 1 92 ? -22.974 -3.381 15.682 1.00 97.06 92 LEU A CA 1
ATOM 685 C C . LEU A 1 92 ? -23.127 -3.478 17.207 1.00 97.06 92 LEU A C 1
ATOM 687 O O . LEU A 1 92 ? -24.229 -3.651 17.704 1.00 97.06 92 LEU A O 1
ATOM 691 N N . LYS A 1 93 ? -22.025 -3.373 17.958 1.00 94.12 93 LYS A N 1
ATOM 692 C CA . LYS A 1 93 ? -22.031 -3.352 19.434 1.00 94.12 93 LYS A CA 1
ATOM 693 C C . LYS A 1 93 ? -22.231 -1.954 20.023 1.00 94.12 93 LYS A C 1
ATOM 695 O O . LYS A 1 93 ? -22.241 -1.802 21.241 1.00 94.12 93 LYS A O 1
ATOM 700 N N . PHE A 1 94 ? -22.229 -0.923 19.182 1.00 89.62 94 PHE A N 1
ATOM 701 C CA . PHE A 1 94 ? -22.442 0.459 19.602 1.00 89.62 94 PHE A CA 1
ATOM 702 C C . PHE A 1 94 ? -23.926 0.840 19.611 1.00 89.62 94 PHE A C 1
ATOM 704 O O . PHE A 1 94 ? -24.280 1.811 20.280 1.00 89.62 94 PHE A O 1
ATOM 711 N N . THR A 1 95 ? -24.740 0.097 18.856 1.00 69.00 95 THR A N 1
ATOM 712 C CA . THR A 1 95 ? -26.206 0.172 18.867 1.00 69.00 95 THR A C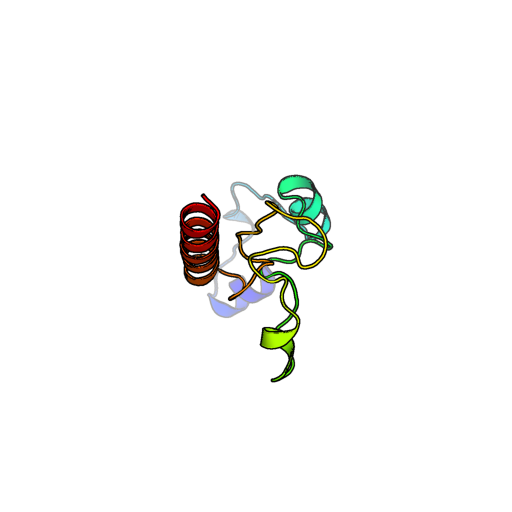A 1
ATOM 713 C C . THR A 1 95 ? -26.742 -0.416 20.165 1.00 69.00 95 THR A C 1
ATOM 715 O O . THR A 1 95 ? -27.688 0.189 20.709 1.00 69.00 95 THR A O 1
#

Nearest PDB structures (foldseek):
  4rep-assembly1_A  TM=9.807E-01  e=5.114E-06  Nonlabens dokdonensis DSW-6

Sequence (95 aa):
MVDRIEAALGIDLEPLIACEEVLTPPEIERRTTSNRGALYGISSNTRMSAFVRQRNRSKHYRGLFFAGGSAHPGGGMPLAVLSGKLASGLVLKFT

Secondary structure (DSSP, 8-state):
-HHHHHHHHTS--GGG--------HHHHHHHH--G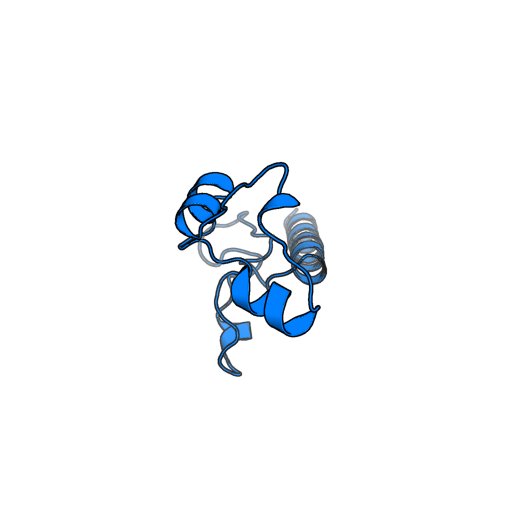GG-SSSS---STTGGGSSBPSB-SSSTT-B--STTBSS-SSHHHHHHHHHHHHHHHHTT-

pLDDT: mean 94.0, std 5.8, range [69.0, 98.31]

Radius of gyration: 19.49 Å; Cα contacts (8 Å, |Δi|>4): 120; chains: 1; bounding box: 47×24×51 Å

Foldseek 3Di:
DQVVVCVVPVDNCVVVDPDDDDQDLVNCCVVPVQVSSDQKAFDPPDPCRQVVAAEQDDPPDQLDGDAAQRHPRIGDDVGRVVRVVVNVVVNVVSD

Mean predicted aligned error: 4.3 Å